Protein AF-A0A1Y1Q110-F1 (afdb_monomer_lite)

Sequence (152 aa):
MAIAFLLEKWREKLIATRFEQVIFYLSMGIILWIGLLDQTPIPGTPNVHKTQYLQDKQFVKTIEARVPKDTMIFQLPYVPFPEYPPVNKMVDYEHFKGYLHSTQLRWSYGSPKGRDGDRWQQQVTSQPLDEFVKTIIHAGFGGLWVDRFGID

Secondary structure (DSSP, 8-state):
-HHHHHHHHHHHHH--SHHHHHHHHHHHHHHHHHHHHHHSPPTT---TTHHHHHHHHHHHHHHHTTS-TT-EEEEES---BSS---BTTBPTTGGGHHHHH-SS-EES--PBTTSHHHHHHHHHHTS-HHHHHHHHHHTTEEEEEE-GGGT-

Radius of gyration: 23.51 Å; chains: 1; bounding box: 47×31×65 Å

Foldseek 3Di:
DVVVVVVVVVCVVPDDDPVVVVVVVVVVVVVVVVVVVVPDDDPPPDDPCPVVLVVLLVVLVVVPVPDDFAAEEEEPDQDADDDDCAQQQRHGPPQCSNVVNDDGYHYLPDDHPPDPSSVVSVVLNPDDPVSSVVVVVVVRHPHYHYDVSNPD

Structure (mmCIF, N/CA/C/O backbone):
data_AF-A0A1Y1Q110-F1
#
_entry.id   AF-A0A1Y1Q110-F1
#
loop_
_atom_site.group_PDB
_atom_site.id
_atom_site.type_symbol
_atom_site.label_atom_id
_atom_site.label_alt_id
_atom_site.label_comp_id
_atom_site.label_asym_id
_atom_site.label_entity_id
_atom_site.label_seq_id
_atom_site.pdbx_PDB_ins_code
_atom_site.Cartn_x
_atom_site.Cartn_y
_atom_site.Cartn_z
_atom_site.occupancy
_atom_site.B_iso_or_equiv
_atom_site.auth_seq_id
_atom_site.auth_comp_id
_atom_site.auth_asym_id
_atom_site.auth_atom_id
_atom_site.pdbx_PDB_model_num
ATOM 1 N N . MET A 1 1 ? 4.335 7.429 -26.204 1.00 58.72 1 MET A N 1
ATOM 2 C CA . MET A 1 1 ? 4.143 7.762 -27.638 1.00 58.72 1 MET A CA 1
ATOM 3 C C . MET A 1 1 ? 5.086 8.861 -28.135 1.00 58.72 1 MET A C 1
ATOM 5 O O . MET A 1 1 ? 5.707 8.643 -29.162 1.00 58.72 1 MET A O 1
ATOM 9 N N . ALA A 1 2 ? 5.278 9.984 -27.426 1.00 73.25 2 ALA A N 1
ATOM 10 C CA . ALA A 1 2 ? 6.134 11.086 -27.905 1.00 73.25 2 ALA A CA 1
ATOM 11 C C . ALA A 1 2 ? 7.618 10.711 -28.146 1.00 73.25 2 ALA A C 1
ATOM 13 O O . ALA A 1 2 ? 8.198 11.120 -29.145 1.00 73.25 2 ALA A O 1
ATOM 14 N N . ILE A 1 3 ? 8.219 9.894 -27.272 1.00 75.50 3 ILE A N 1
ATOM 15 C CA . ILE A 1 3 ? 9.637 9.496 -27.379 1.00 75.50 3 ILE A CA 1
ATOM 16 C C . ILE A 1 3 ? 9.882 8.579 -28.586 1.00 75.50 3 ILE A C 1
ATOM 18 O O . ILE A 1 3 ? 10.833 8.784 -29.330 1.00 75.50 3 ILE A O 1
ATOM 22 N N . ALA A 1 4 ? 8.994 7.607 -28.818 1.00 77.31 4 ALA A N 1
ATOM 23 C CA . ALA A 1 4 ? 9.089 6.704 -29.966 1.00 77.31 4 ALA A CA 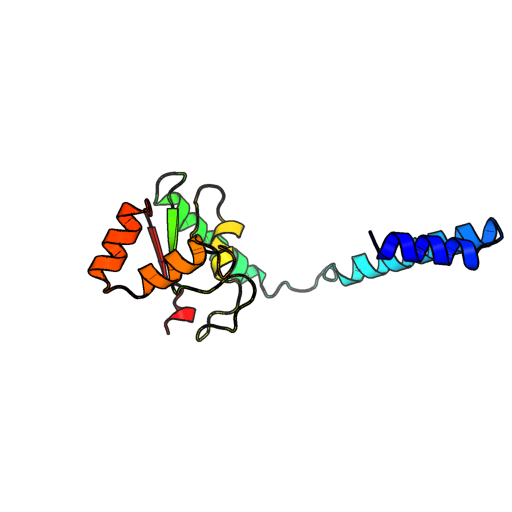1
ATOM 24 C C . ALA A 1 4 ? 8.995 7.473 -31.294 1.00 77.31 4 ALA A C 1
ATOM 26 O O . ALA A 1 4 ? 9.805 7.266 -32.190 1.00 77.31 4 ALA A O 1
ATOM 27 N N . PHE A 1 5 ? 8.076 8.437 -31.369 1.00 81.44 5 PHE A N 1
ATOM 28 C CA . PHE A 1 5 ? 7.913 9.297 -32.539 1.00 81.44 5 PHE A CA 1
ATOM 29 C C . PHE A 1 5 ? 9.129 10.208 -32.792 1.00 81.44 5 PHE A C 1
ATOM 31 O O . PHE A 1 5 ? 9.522 10.431 -33.936 1.00 81.44 5 PHE A O 1
ATOM 38 N N . LEU A 1 6 ? 9.754 10.725 -31.728 1.00 79.88 6 LEU A N 1
ATOM 39 C CA . LEU A 1 6 ? 10.984 11.516 -31.832 1.00 79.88 6 LEU A CA 1
ATOM 40 C C . LEU A 1 6 ? 12.163 10.670 -32.320 1.00 79.88 6 LEU A C 1
ATOM 42 O O . LEU A 1 6 ? 12.886 11.117 -33.207 1.00 79.88 6 LEU A O 1
ATOM 46 N N . LEU A 1 7 ? 12.325 9.454 -31.789 1.00 78.69 7 LEU A N 1
ATOM 47 C CA . LEU A 1 7 ? 13.366 8.512 -32.210 1.00 78.69 7 LEU A CA 1
ATOM 48 C C . LEU A 1 7 ? 13.211 8.108 -33.678 1.00 78.69 7 LEU A C 1
ATOM 50 O O . LEU A 1 7 ? 14.205 8.017 -34.393 1.00 78.69 7 LEU A O 1
ATOM 54 N N . GLU A 1 8 ? 11.979 7.923 -34.144 1.00 79.44 8 GLU A N 1
ATOM 55 C CA . GLU A 1 8 ? 11.684 7.575 -35.534 1.00 79.44 8 GLU A CA 1
ATOM 56 C C . GLU A 1 8 ? 12.036 8.713 -36.502 1.00 79.44 8 GLU A C 1
ATOM 58 O O . GLU A 1 8 ? 12.769 8.497 -37.466 1.00 79.44 8 GLU A O 1
ATOM 63 N N . LYS A 1 9 ? 11.658 9.958 -36.183 1.00 81.06 9 LYS A N 1
ATOM 64 C CA . LYS A 1 9 ? 12.081 11.133 -36.967 1.00 81.06 9 LYS A CA 1
ATOM 65 C C . LYS A 1 9 ? 13.593 11.358 -36.959 1.00 81.06 9 LYS A C 1
ATOM 67 O O . LYS A 1 9 ? 14.154 11.844 -37.940 1.00 81.06 9 LYS A O 1
ATOM 72 N N . TRP A 1 10 ? 14.256 11.053 -35.847 1.00 77.94 10 TRP A N 1
ATOM 73 C CA . TRP A 1 10 ? 15.712 11.148 -35.737 1.00 77.94 10 TRP A CA 1
ATOM 74 C C . TRP A 1 10 ? 16.410 10.091 -36.593 1.00 77.94 10 TRP A C 1
ATOM 76 O O . TRP A 1 10 ? 17.361 10.406 -37.309 1.00 77.94 10 TRP A O 1
ATOM 86 N N . ARG A 1 11 ? 15.887 8.860 -36.573 1.00 78.81 11 ARG A N 1
ATOM 87 C CA . ARG A 1 11 ? 16.335 7.740 -37.403 1.00 78.81 11 ARG A CA 1
ATOM 88 C C . ARG A 1 11 ? 16.256 8.096 -38.887 1.00 78.81 11 ARG A C 1
ATOM 90 O O . ARG A 1 11 ? 17.246 7.947 -39.588 1.00 78.81 11 ARG A O 1
ATOM 97 N N . GLU A 1 12 ? 15.125 8.622 -39.351 1.00 79.25 12 GLU A N 1
ATOM 98 C CA . GLU A 1 12 ? 14.935 9.011 -40.759 1.00 79.25 12 GLU A CA 1
ATOM 99 C C . GLU A 1 12 ? 15.887 10.122 -41.227 1.00 79.25 12 GLU A C 1
ATOM 101 O O . GLU A 1 12 ? 16.257 10.161 -42.397 1.00 79.25 12 GLU A O 1
ATOM 106 N N . LYS A 1 13 ? 16.306 11.020 -40.328 1.00 77.88 13 LYS A N 1
ATOM 107 C CA . LYS A 1 13 ? 17.223 12.123 -40.659 1.00 77.88 13 LYS A CA 1
ATOM 108 C C . LYS A 1 13 ? 18.696 11.728 -40.702 1.00 77.88 13 LYS A C 1
ATOM 110 O O . LYS A 1 13 ? 19.458 12.358 -41.427 1.00 77.88 13 LYS A O 1
ATOM 115 N N . LEU A 1 14 ? 19.103 10.770 -39.873 1.00 70.00 14 LEU A N 1
ATOM 116 C CA . LEU A 1 14 ? 20.514 10.437 -39.645 1.00 70.00 14 LEU A CA 1
ATOM 117 C C . LEU A 1 14 ? 20.949 9.143 -40.335 1.00 70.00 14 LEU A C 1
ATOM 119 O O . LEU A 1 14 ? 22.141 8.861 -40.381 1.00 70.00 14 LEU A O 1
ATOM 123 N N . ILE A 1 15 ? 20.001 8.351 -40.840 1.00 77.38 15 ILE A N 1
ATOM 124 C CA . ILE A 1 15 ? 20.266 7.019 -41.374 1.00 77.38 15 ILE A CA 1
ATOM 125 C C . ILE A 1 15 ? 19.824 6.941 -42.831 1.00 77.38 15 ILE A C 1
ATOM 127 O O . ILE A 1 15 ? 18.634 6.855 -43.130 1.00 77.38 15 ILE A O 1
ATOM 131 N N . ALA A 1 16 ? 20.797 6.907 -43.734 1.00 75.81 16 ALA A N 1
ATOM 132 C CA . ALA A 1 16 ? 20.590 6.777 -45.172 1.00 75.81 16 ALA A CA 1
ATOM 133 C C . ALA A 1 16 ? 20.901 5.358 -45.681 1.00 75.81 16 ALA A C 1
ATOM 135 O O . ALA A 1 16 ? 20.402 4.947 -46.730 1.00 75.81 16 ALA A O 1
ATOM 136 N N . THR A 1 17 ? 21.709 4.585 -44.948 1.00 84.69 17 THR A N 1
ATOM 137 C CA . THR A 1 17 ? 22.239 3.291 -45.404 1.00 84.69 17 THR A CA 1
ATOM 138 C C . THR A 1 17 ? 21.856 2.119 -44.496 1.00 84.69 17 THR A C 1
ATOM 140 O O . THR A 1 17 ? 21.595 2.268 -43.302 1.00 84.69 17 THR A O 1
ATOM 143 N N . ARG A 1 18 ? 21.870 0.894 -45.050 1.00 81.62 18 ARG A N 1
ATOM 144 C CA . ARG A 1 18 ? 21.653 -0.342 -44.268 1.00 81.62 18 ARG A CA 1
ATOM 145 C C . ARG A 1 18 ? 22.678 -0.527 -43.146 1.00 81.62 18 ARG A C 1
ATOM 147 O O . ARG A 1 18 ? 22.339 -1.084 -42.109 1.00 81.62 18 ARG A O 1
ATOM 154 N N . PHE A 1 19 ? 23.906 -0.053 -43.340 1.00 81.62 19 PHE A N 1
ATOM 155 C CA . PHE A 1 19 ? 24.962 -0.129 -42.333 1.00 81.62 19 PHE A CA 1
ATOM 156 C C . PHE A 1 19 ? 24.664 0.769 -41.122 1.00 81.62 19 PHE A C 1
ATOM 158 O O . PHE A 1 19 ? 24.716 0.311 -39.983 1.00 81.62 19 PHE A O 1
ATOM 165 N N . GLU A 1 20 ? 24.247 2.012 -41.361 1.00 84.19 20 GLU A N 1
ATOM 166 C CA . GLU A 1 20 ? 23.822 2.948 -40.311 1.00 84.19 20 GLU A CA 1
ATOM 167 C C . GLU A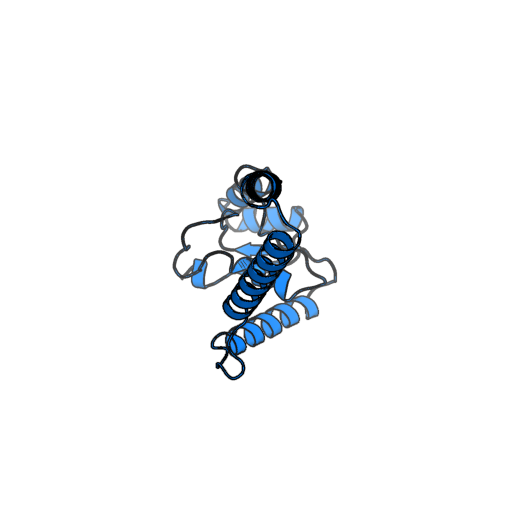 1 20 ? 22.579 2.448 -39.554 1.00 84.19 20 GLU A C 1
ATOM 169 O O . GLU A 1 20 ? 22.498 2.613 -38.337 1.00 84.19 20 GLU A O 1
ATOM 174 N N . GLN A 1 21 ? 21.642 1.766 -40.233 1.00 85.25 21 GLN A N 1
ATOM 175 C CA . GLN A 1 21 ? 20.502 1.113 -39.568 1.00 85.25 21 GLN A CA 1
ATOM 176 C C . GLN A 1 21 ? 20.966 0.045 -38.576 1.00 85.25 21 GLN A C 1
ATOM 178 O O . GLN A 1 21 ? 20.477 0.005 -37.448 1.00 85.25 21 GLN A O 1
ATOM 183 N N . VAL A 1 22 ? 21.916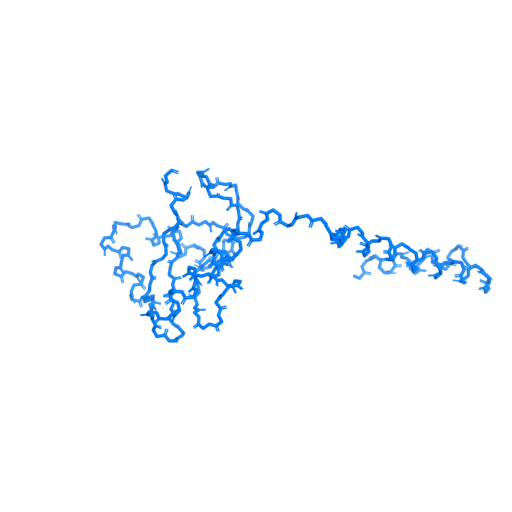 -0.804 -38.976 1.00 88.94 22 VAL A N 1
ATOM 184 C CA . VAL A 1 22 ? 22.474 -1.840 -38.096 1.00 88.94 22 VAL A CA 1
ATOM 185 C C . VAL A 1 22 ? 23.161 -1.204 -36.888 1.00 88.94 22 VAL A C 1
ATOM 187 O O . VAL A 1 22 ? 22.883 -1.612 -35.764 1.00 88.94 22 VAL A O 1
ATOM 190 N N . ILE A 1 23 ? 23.984 -0.169 -37.090 1.00 89.81 23 ILE A N 1
ATOM 191 C CA . ILE A 1 23 ? 24.644 0.552 -35.988 1.00 89.81 23 ILE A CA 1
ATOM 192 C C . ILE A 1 23 ? 23.619 1.152 -35.022 1.00 89.81 23 ILE A C 1
ATOM 194 O O . ILE A 1 23 ? 23.783 1.030 -33.810 1.00 89.81 23 ILE A O 1
ATOM 198 N N . PHE A 1 24 ? 22.555 1.770 -35.532 1.00 87.50 24 PHE A N 1
ATOM 199 C CA . PHE A 1 24 ? 21.511 2.368 -34.703 1.00 87.50 24 PHE A CA 1
ATOM 200 C C . PHE A 1 24 ? 20.757 1.336 -33.858 1.00 87.50 24 PHE A C 1
ATOM 202 O O . PHE A 1 24 ? 20.529 1.552 -32.670 1.00 87.50 24 PHE A O 1
ATOM 209 N N . TYR A 1 25 ? 20.382 0.191 -34.432 1.00 90.31 25 TYR A N 1
ATOM 210 C CA . TYR A 1 25 ? 19.725 -0.855 -33.646 1.00 90.31 25 TYR A CA 1
ATOM 211 C C . TYR A 1 25 ? 20.678 -1.508 -32.645 1.00 90.31 25 TYR A C 1
ATOM 213 O O . TYR A 1 25 ? 20.263 -1.807 -31.526 1.00 90.31 25 TYR A O 1
ATOM 221 N N . LEU A 1 26 ? 21.955 -1.676 -33.003 1.00 94.94 26 LEU A N 1
ATOM 222 C CA . LEU A 1 26 ? 22.976 -2.142 -32.067 1.00 94.94 26 LEU A CA 1
ATOM 223 C C . LEU A 1 26 ? 23.157 -1.159 -30.908 1.00 94.94 26 LEU A C 1
ATOM 225 O O . LEU A 1 26 ? 23.183 -1.589 -29.759 1.00 94.94 26 LEU A O 1
ATOM 229 N N . SER A 1 27 ? 23.219 0.147 -31.173 1.00 91.88 27 SER A N 1
ATOM 230 C CA . SER A 1 27 ? 23.358 1.151 -30.116 1.00 91.88 27 SER A CA 1
ATOM 231 C C . SER A 1 27 ? 22.123 1.209 -29.215 1.00 91.88 27 SER A C 1
ATOM 233 O O . SER A 1 27 ?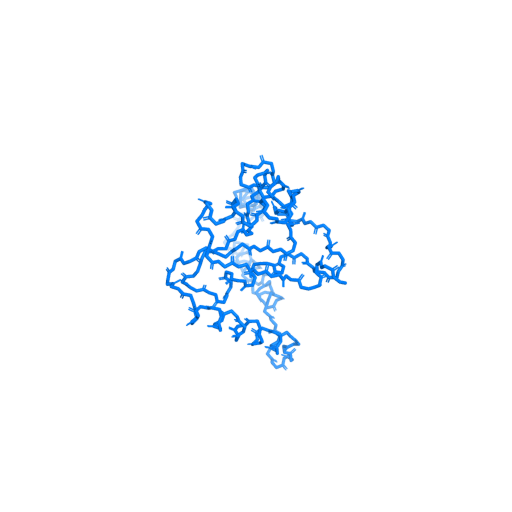 22.272 1.268 -27.997 1.00 91.88 27 SER A O 1
ATOM 235 N N . MET A 1 28 ? 20.913 1.092 -29.770 1.00 92.31 28 MET A N 1
ATOM 236 C CA . MET A 1 28 ? 19.681 0.966 -28.982 1.00 92.31 28 MET A CA 1
ATOM 237 C C . MET A 1 28 ? 19.674 -0.298 -28.120 1.00 92.31 28 MET A C 1
ATOM 239 O O . MET A 1 28 ? 19.314 -0.232 -26.946 1.00 92.31 28 MET A O 1
ATOM 243 N N . GLY A 1 29 ? 20.114 -1.429 -28.674 1.00 95.50 29 GLY A N 1
ATOM 244 C CA . GLY A 1 29 ? 20.266 -2.678 -27.930 1.00 95.50 29 GLY A CA 1
ATOM 245 C C . GLY A 1 29 ? 21.263 -2.544 -26.780 1.00 95.50 29 GLY A C 1
ATOM 246 O O . GLY A 1 29 ? 20.967 -2.967 -25.667 1.00 95.50 29 GLY A O 1
ATOM 247 N N . ILE A 1 30 ? 22.403 -1.891 -27.020 1.00 96.25 30 ILE A N 1
ATOM 248 C CA . ILE A 1 30 ? 23.421 -1.622 -25.996 1.00 96.25 30 ILE A CA 1
ATOM 249 C C . ILE A 1 30 ? 22.869 -0.701 -24.904 1.00 96.25 30 ILE A C 1
ATOM 251 O O . ILE A 1 30 ? 23.019 -1.013 -23.729 1.00 96.25 30 ILE A O 1
ATOM 255 N N . ILE A 1 31 ? 22.199 0.399 -25.262 1.00 95.00 31 ILE A N 1
ATOM 256 C CA . ILE A 1 31 ? 21.598 1.328 -24.290 1.00 95.00 31 ILE A CA 1
ATOM 257 C C . ILE A 1 31 ? 20.556 0.609 -23.432 1.00 95.00 31 ILE A C 1
ATOM 259 O O . ILE A 1 31 ? 20.552 0.771 -22.214 1.00 95.00 31 ILE A O 1
ATOM 263 N N . LEU A 1 32 ? 19.700 -0.210 -24.045 1.00 93.75 32 LEU A N 1
ATOM 264 C CA . LEU A 1 32 ? 18.702 -0.992 -23.321 1.00 93.75 32 LEU A CA 1
ATOM 265 C C . LEU A 1 32 ? 19.363 -2.015 -22.394 1.00 93.75 32 LEU A C 1
ATOM 267 O O . LEU A 1 32 ? 18.934 -2.172 -21.256 1.00 93.75 32 LEU A O 1
ATOM 271 N N . TRP A 1 33 ? 20.425 -2.677 -22.851 1.00 93.31 33 TRP A N 1
ATOM 272 C CA . TRP A 1 33 ? 21.166 -3.640 -22.041 1.00 93.31 33 TRP A CA 1
ATOM 273 C C . TRP A 1 33 ? 21.864 -2.978 -20.848 1.00 93.31 33 TRP A C 1
ATOM 275 O O . TRP A 1 33 ? 21.746 -3.468 -19.729 1.00 93.31 33 TRP A O 1
ATOM 285 N N . ILE A 1 34 ? 22.507 -1.825 -21.052 1.00 93.31 34 ILE A N 1
ATOM 286 C CA . ILE A 1 34 ? 23.093 -1.022 -19.968 1.00 93.31 34 ILE A CA 1
ATOM 287 C C . ILE A 1 34 ? 22.003 -0.561 -18.996 1.00 93.31 34 ILE A C 1
ATOM 289 O O . ILE A 1 34 ? 22.175 -0.696 -17.790 1.00 93.31 34 ILE A O 1
ATOM 293 N N . GLY A 1 35 ? 20.868 -0.074 -19.501 1.00 92.31 35 GLY A N 1
ATOM 294 C CA . GLY A 1 35 ? 19.742 0.341 -18.662 1.00 92.31 35 GLY A CA 1
ATOM 295 C C . GLY A 1 35 ? 19.157 -0.807 -17.835 1.00 92.31 35 GLY A C 1
ATOM 296 O O . GLY A 1 35 ? 18.795 -0.606 -16.680 1.00 92.31 35 GLY A O 1
ATOM 297 N N . LEU A 1 36 ? 19.109 -2.025 -18.384 1.00 90.50 36 LEU A N 1
ATOM 298 C CA . LEU A 1 36 ? 18.718 -3.217 -17.628 1.00 90.50 36 LEU A CA 1
ATOM 299 C C . LEU A 1 36 ? 19.724 -3.532 -16.518 1.00 90.50 36 LEU A C 1
ATOM 301 O O . LEU A 1 36 ? 19.307 -3.829 -15.402 1.00 90.50 36 LEU A O 1
ATOM 305 N N . LEU A 1 37 ? 21.026 -3.439 -16.806 1.00 88.06 37 LEU A N 1
ATOM 306 C CA . LEU A 1 37 ? 22.069 -3.658 -15.802 1.00 88.06 37 LEU A CA 1
ATOM 307 C C . LEU A 1 37 ? 22.035 -2.610 -14.683 1.00 88.06 37 LEU A C 1
ATOM 309 O O . LEU A 1 37 ? 22.273 -2.973 -13.537 1.00 88.06 37 LEU A O 1
ATOM 313 N N . ASP A 1 38 ? 21.709 -1.355 -14.996 1.00 89.06 38 ASP A N 1
ATOM 314 C CA . ASP A 1 38 ? 21.570 -0.268 -14.015 1.00 89.06 38 ASP A CA 1
ATOM 315 C C . ASP A 1 38 ? 20.344 -0.452 -13.102 1.00 89.06 38 ASP A C 1
ATOM 317 O O . ASP A 1 38 ? 20.394 -0.170 -11.907 1.00 89.06 38 ASP A O 1
ATOM 321 N N . GLN A 1 39 ? 19.245 -0.997 -13.634 1.00 89.19 39 GLN A N 1
ATOM 322 C CA . GLN A 1 39 ? 18.027 -1.247 -12.854 1.00 89.19 39 GLN A CA 1
ATOM 323 C C . GLN A 1 39 ? 18.083 -2.515 -11.996 1.00 89.19 39 GLN A C 1
ATOM 325 O O . GLN A 1 39 ? 17.299 -2.652 -11.052 1.00 89.19 39 GLN A O 1
ATOM 330 N N . THR A 1 40 ? 18.968 -3.463 -12.307 1.00 85.25 40 THR A N 1
ATOM 331 C CA . THR A 1 40 ? 19.119 -4.687 -11.515 1.00 85.25 40 THR A CA 1
ATOM 332 C C . THR A 1 40 ? 20.263 -4.561 -10.515 1.00 85.25 40 THR A C 1
ATOM 334 O O . THR A 1 40 ? 21.371 -4.198 -10.903 1.00 85.25 40 THR A O 1
ATOM 337 N N . PRO A 1 41 ? 20.063 -4.923 -9.237 1.00 78.25 41 PRO A N 1
ATOM 338 C CA . PRO A 1 41 ? 21.163 -4.948 -8.287 1.00 78.25 41 PRO A CA 1
ATOM 339 C C . PRO A 1 41 ? 22.244 -5.933 -8.749 1.00 78.25 41 PRO A C 1
ATOM 341 O O . PRO A 1 41 ? 21.945 -7.037 -9.211 1.00 78.25 41 PRO A O 1
ATOM 344 N N . ILE A 1 42 ? 23.510 -5.541 -8.590 1.00 81.81 42 ILE A N 1
ATOM 345 C CA . ILE A 1 42 ? 24.659 -6.377 -8.951 1.00 81.81 42 ILE A CA 1
ATOM 346 C C . ILE A 1 42 ? 24.573 -7.699 -8.163 1.00 81.81 42 ILE A C 1
ATOM 348 O O . ILE A 1 42 ? 24.425 -7.656 -6.934 1.00 81.81 42 ILE A O 1
ATOM 352 N N . PRO A 1 43 ? 24.670 -8.874 -8.815 1.00 79.88 43 PRO A N 1
ATOM 353 C CA . PRO A 1 43 ? 24.627 -10.160 -8.127 1.00 79.88 43 PRO A CA 1
ATOM 354 C C . PRO A 1 43 ? 25.623 -10.228 -6.962 1.00 79.88 43 PRO A C 1
ATOM 356 O O . PRO A 1 43 ? 26.795 -9.893 -7.112 1.00 79.88 43 PRO A O 1
ATOM 359 N N . GLY A 1 44 ? 25.154 -10.658 -5.788 1.00 79.06 44 GLY A N 1
ATOM 360 C CA . GLY A 1 44 ? 25.966 -10.734 -4.567 1.00 79.06 44 GLY A CA 1
ATOM 361 C C . GLY A 1 44 ? 25.933 -9.480 -3.687 1.00 79.06 44 GLY A C 1
ATOM 362 O O . GLY A 1 44 ? 26.420 -9.536 -2.559 1.00 79.06 44 GLY A O 1
ATOM 363 N N . THR A 1 45 ? 25.312 -8.382 -4.132 1.00 82.12 45 THR A N 1
ATOM 364 C CA . THR A 1 45 ? 25.043 -7.234 -3.251 1.00 82.12 45 THR A CA 1
ATOM 365 C C . THR A 1 45 ? 24.077 -7.627 -2.122 1.00 82.12 45 THR A C 1
ATOM 367 O O . THR A 1 45 ? 23.003 -8.182 -2.386 1.00 82.12 45 THR A O 1
ATOM 370 N N . PRO A 1 46 ? 24.427 -7.386 -0.840 1.00 82.31 46 PRO A N 1
ATOM 371 C CA . PRO A 1 46 ? 23.523 -7.668 0.267 1.00 82.31 46 PRO A CA 1
ATOM 372 C C . PRO A 1 46 ? 22.255 -6.820 0.167 1.00 82.31 46 PRO A C 1
ATOM 374 O O . PRO A 1 46 ? 22.311 -5.592 0.138 1.00 82.31 46 PRO A O 1
ATOM 377 N N . ASN A 1 47 ? 21.091 -7.471 0.161 1.00 84.69 47 ASN A N 1
ATOM 378 C CA . ASN A 1 47 ? 19.821 -6.759 0.226 1.00 84.69 47 ASN A CA 1
ATOM 379 C C . ASN A 1 47 ? 19.556 -6.311 1.671 1.00 84.69 47 ASN A C 1
ATOM 381 O O . ASN A 1 47 ? 19.069 -7.091 2.494 1.00 84.69 47 ASN A O 1
ATOM 385 N N . VAL A 1 48 ? 19.853 -5.043 1.957 1.00 85.81 48 VAL A N 1
ATOM 386 C CA . VAL A 1 48 ? 19.671 -4.423 3.280 1.00 85.81 48 VAL A CA 1
ATOM 387 C C . VAL A 1 48 ? 18.206 -4.376 3.736 1.00 85.81 48 VAL A C 1
ATOM 389 O O . VAL A 1 48 ? 17.940 -4.304 4.931 1.00 85.81 48 VAL A O 1
ATOM 392 N N . HIS A 1 49 ? 17.247 -4.505 2.815 1.00 88.12 49 HIS A N 1
ATOM 393 C CA . HIS A 1 49 ? 15.810 -4.490 3.109 1.00 88.12 49 HIS A CA 1
ATOM 394 C C . HIS A 1 49 ? 15.207 -5.886 3.292 1.00 88.12 49 HIS A C 1
ATOM 396 O O . HIS A 1 49 ? 14.038 -6.006 3.660 1.00 88.12 49 HIS A O 1
ATOM 402 N N . LYS A 1 50 ? 15.977 -6.961 3.066 1.00 91.38 50 LYS A N 1
ATOM 403 C CA . LYS A 1 50 ? 15.468 -8.341 3.129 1.00 91.38 50 LYS A CA 1
ATOM 404 C C . LYS A 1 50 ? 14.822 -8.661 4.476 1.00 91.38 50 LYS A C 1
ATOM 406 O O . LYS A 1 50 ? 13.759 -9.275 4.512 1.00 91.38 50 LYS A O 1
ATOM 411 N N . THR A 1 51 ? 15.457 -8.255 5.572 1.00 93.81 51 THR A N 1
ATOM 412 C CA . THR A 1 51 ? 14.940 -8.509 6.923 1.00 93.81 51 THR A CA 1
ATOM 413 C C . THR A 1 51 ? 13.618 -7.784 7.152 1.00 93.81 51 THR A C 1
ATOM 415 O O . THR A 1 51 ? 12.650 -8.427 7.551 1.00 93.81 51 THR A O 1
ATOM 418 N N . GLN A 1 52 ? 13.553 -6.490 6.822 1.00 91.94 52 GLN A N 1
ATOM 419 C CA . GLN A 1 52 ? 12.334 -5.688 6.946 1.00 91.94 52 GLN A CA 1
ATOM 420 C C . GLN A 1 52 ? 11.192 -6.280 6.111 1.00 91.94 52 GLN A C 1
ATOM 422 O O . GLN A 1 52 ? 10.105 -6.515 6.626 1.00 91.94 52 GLN A O 1
ATOM 427 N N . TYR A 1 53 ? 11.466 -6.632 4.853 1.00 94.50 53 TYR A N 1
ATOM 428 C CA . TYR A 1 53 ? 10.487 -7.255 3.961 1.00 94.50 53 TYR A CA 1
ATOM 429 C C . TYR A 1 53 ? 9.901 -8.550 4.545 1.00 94.50 53 TYR A C 1
ATOM 431 O O . TYR A 1 53 ? 8.703 -8.809 4.445 1.00 94.50 53 TYR A O 1
ATOM 439 N N . LEU A 1 54 ? 10.738 -9.396 5.155 1.00 96.56 54 LEU A N 1
ATOM 440 C CA . LEU A 1 54 ? 10.274 -10.639 5.774 1.00 96.56 54 LEU A CA 1
ATOM 441 C C . LEU A 1 54 ? 9.450 -10.384 7.043 1.00 96.56 54 LEU A C 1
ATOM 443 O O . LEU A 1 54 ? 8.490 -11.116 7.288 1.00 96.56 54 LEU A O 1
ATOM 447 N N . GLN A 1 55 ? 9.795 -9.359 7.824 1.00 95.56 55 GLN A N 1
ATOM 448 C CA . GLN A 1 55 ? 9.026 -8.946 8.999 1.00 95.56 55 GLN A CA 1
ATOM 449 C C . GLN A 1 55 ? 7.647 -8.415 8.599 1.00 95.56 55 GLN A C 1
ATOM 451 O O . GLN A 1 55 ? 6.643 -8.889 9.131 1.00 95.56 55 GLN A O 1
ATOM 456 N N . ASP A 1 56 ? 7.591 -7.525 7.607 1.00 95.88 56 ASP A N 1
ATOM 457 C CA . ASP A 1 56 ? 6.345 -6.973 7.066 1.00 95.88 56 ASP A CA 1
ATOM 458 C C . ASP A 1 56 ? 5.458 -8.097 6.505 1.00 95.88 56 ASP A C 1
ATOM 460 O O . ASP A 1 56 ? 4.274 -8.198 6.837 1.00 95.88 56 ASP A O 1
ATOM 464 N N . LYS A 1 57 ? 6.052 -9.035 5.754 1.00 97.44 57 LYS A N 1
ATOM 465 C CA . LYS A 1 57 ? 5.358 -10.230 5.253 1.00 97.44 57 LYS A CA 1
ATOM 466 C C . LYS A 1 57 ? 4.749 -11.068 6.373 1.00 97.44 57 LYS A C 1
ATOM 468 O O . LYS A 1 57 ? 3.605 -11.509 6.259 1.00 97.44 57 LYS A O 1
ATOM 473 N N . GLN A 1 58 ? 5.512 -11.333 7.431 1.00 97.75 58 GLN A N 1
ATOM 474 C CA . GLN A 1 58 ? 5.049 -12.149 8.551 1.00 97.75 58 GLN A CA 1
ATOM 475 C C . GLN A 1 58 ? 3.945 -11.442 9.344 1.00 97.75 58 GLN A C 1
ATOM 477 O O . GLN A 1 58 ? 2.971 -12.081 9.756 1.00 97.75 58 GLN A O 1
ATOM 482 N N . PHE A 1 59 ? 4.074 -10.131 9.533 1.00 96.38 59 PHE A N 1
ATOM 483 C CA . PHE A 1 59 ? 3.069 -9.307 10.188 1.00 96.38 59 PHE A CA 1
ATOM 484 C C . PHE A 1 59 ? 1.744 -9.329 9.416 1.00 96.38 59 PHE A C 1
ATOM 486 O O . PHE A 1 59 ? 0.720 -9.717 9.979 1.00 96.38 59 PHE A O 1
ATOM 493 N N . VAL A 1 60 ? 1.769 -9.036 8.112 1.00 97.38 60 VAL A N 1
ATOM 494 C CA . VAL A 1 60 ? 0.564 -9.042 7.265 1.00 97.38 60 VAL A CA 1
ATOM 495 C C . VAL A 1 60 ? -0.087 -10.424 7.230 1.00 97.38 60 VAL A C 1
ATOM 497 O O . VAL A 1 60 ? -1.294 -10.530 7.438 1.00 97.38 60 VAL A O 1
ATOM 500 N N . LYS A 1 61 ? 0.696 -11.502 7.084 1.00 96.62 61 LYS A N 1
ATOM 501 C CA . LYS A 1 61 ? 0.167 -12.876 7.154 1.00 96.62 61 LYS A CA 1
ATOM 502 C C . LYS A 1 61 ? -0.524 -13.192 8.478 1.00 96.62 61 LYS A C 1
ATOM 504 O O . LYS A 1 61 ? -1.496 -13.941 8.504 1.00 96.62 61 LYS A O 1
ATOM 509 N N . THR A 1 62 ? -0.020 -12.639 9.579 1.00 96.25 62 THR A N 1
ATOM 510 C CA . THR A 1 62 ? -0.636 -12.817 10.898 1.00 96.25 62 THR A CA 1
ATOM 511 C C . THR A 1 62 ? -2.006 -12.141 10.960 1.00 96.25 62 THR A C 1
ATOM 513 O O . THR A 1 62 ? -2.914 -12.689 11.579 1.00 96.25 62 THR A O 1
ATOM 516 N N . ILE A 1 63 ? -2.181 -10.990 10.302 1.00 96.06 63 ILE A N 1
ATOM 517 C CA . ILE A 1 63 ? -3.486 -10.326 10.169 1.00 96.06 63 ILE A CA 1
ATOM 518 C C . ILE A 1 63 ? -4.417 -11.174 9.299 1.00 96.06 63 ILE A C 1
ATOM 520 O O . ILE A 1 63 ? -5.517 -11.491 9.743 1.00 96.06 63 ILE A O 1
ATOM 524 N N . GLU A 1 64 ? -3.965 -11.603 8.114 1.00 95.44 64 GLU A N 1
ATOM 525 C CA . GLU A 1 64 ? -4.762 -12.432 7.191 1.00 95.44 64 GLU A CA 1
ATOM 526 C C . GLU A 1 64 ? -5.304 -13.706 7.847 1.00 95.44 64 GLU A C 1
ATOM 528 O O . GLU A 1 64 ? -6.424 -14.112 7.564 1.00 95.44 64 GLU A O 1
ATOM 533 N N . ALA A 1 65 ? -4.533 -14.329 8.740 1.00 95.69 65 ALA A N 1
ATOM 534 C CA . ALA A 1 65 ? -4.949 -15.544 9.437 1.00 95.69 65 ALA A CA 1
ATOM 535 C C . ALA A 1 65 ? -5.974 -15.307 10.564 1.00 95.69 65 ALA A C 1
ATOM 537 O O . ALA A 1 65 ? -6.558 -16.267 11.065 1.00 95.69 65 ALA A O 1
ATOM 538 N N . ARG A 1 66 ? -6.160 -14.059 11.012 1.00 95.94 66 ARG A N 1
ATOM 539 C CA . ARG A 1 66 ? -7.013 -13.707 12.162 1.00 95.94 66 ARG A CA 1
ATOM 540 C C . ARG A 1 66 ? -8.387 -13.186 11.773 1.00 95.94 66 ARG A C 1
ATOM 542 O O . ARG A 1 66 ? -9.265 -13.138 12.630 1.00 95.94 66 ARG A O 1
ATOM 549 N N . VAL A 1 67 ? -8.566 -12.770 10.526 1.00 96.44 67 VAL A N 1
ATOM 550 C CA . VAL A 1 67 ? -9.817 -12.181 10.044 1.00 96.44 67 VAL A CA 1
ATOM 551 C C . VAL A 1 67 ? -10.362 -12.978 8.860 1.00 96.44 67 VAL A C 1
ATOM 553 O O . VAL A 1 67 ? -9.595 -13.651 8.170 1.00 96.44 67 VAL A O 1
ATOM 556 N N . PRO A 1 68 ? -11.679 -12.931 8.601 1.00 97.00 68 PRO A N 1
ATOM 557 C CA . PRO A 1 68 ? -12.251 -13.550 7.415 1.00 97.00 68 PRO A CA 1
ATOM 558 C C . PRO A 1 68 ? -11.629 -13.016 6.121 1.00 97.00 68 PRO A C 1
ATOM 560 O O . PRO A 1 68 ? -11.162 -11.874 6.051 1.00 97.00 68 PRO A O 1
ATOM 563 N N . LYS A 1 69 ? -11.693 -13.827 5.066 1.00 96.94 69 LYS A N 1
ATOM 564 C CA . LYS A 1 69 ? -11.348 -13.398 3.710 1.00 96.94 69 LYS A CA 1
ATOM 565 C C . LYS A 1 69 ? -12.149 -12.147 3.315 1.00 96.94 69 LYS A C 1
ATOM 567 O O . LYS A 1 69 ? -13.289 -11.982 3.738 1.00 96.94 69 LYS A O 1
ATOM 572 N N . ASP A 1 70 ? -11.536 -11.284 2.511 1.00 97.25 70 ASP A N 1
ATOM 573 C CA . ASP A 1 70 ? -12.097 -10.042 1.972 1.00 97.25 70 ASP A CA 1
ATOM 574 C C . ASP A 1 70 ? -12.393 -8.965 3.035 1.00 97.25 70 ASP A C 1
ATOM 576 O O . ASP A 1 70 ? -12.967 -7.920 2.713 1.00 97.25 70 ASP A O 1
ATOM 580 N N . THR A 1 71 ? -11.947 -9.168 4.285 1.00 98.31 71 THR A N 1
ATOM 581 C CA . THR A 1 71 ? -12.056 -8.163 5.350 1.00 98.31 71 THR A CA 1
ATOM 582 C C . THR A 1 71 ? -11.337 -6.875 4.949 1.00 98.31 71 THR A C 1
ATOM 584 O O . THR A 1 71 ? -10.185 -6.892 4.502 1.00 98.31 71 THR A O 1
ATOM 587 N N . MET A 1 7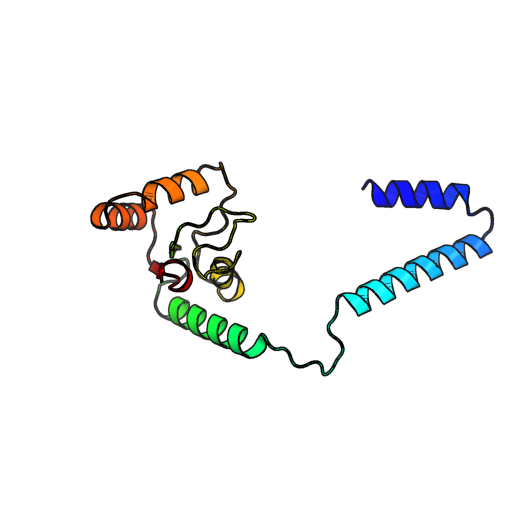2 ? -12.018 -5.745 5.143 1.00 98.25 72 MET A N 1
ATOM 588 C CA . MET A 1 72 ? -11.452 -4.414 4.958 1.00 98.25 72 MET A CA 1
ATOM 589 C C . MET A 1 72 ? -10.698 -3.969 6.216 1.00 98.25 72 MET A C 1
ATOM 591 O O . MET A 1 72 ? -11.255 -3.978 7.316 1.00 98.25 72 MET A O 1
ATOM 595 N N . ILE A 1 73 ? -9.446 -3.550 6.044 1.00 98.31 73 ILE A N 1
ATOM 596 C CA . ILE A 1 73 ? -8.564 -3.035 7.091 1.00 98.31 73 ILE A CA 1
ATOM 597 C C . ILE A 1 73 ? -8.377 -1.530 6.897 1.00 98.31 73 ILE A C 1
ATOM 599 O O . ILE A 1 73 ? -7.874 -1.083 5.863 1.00 98.31 73 ILE A O 1
ATOM 603 N N . PHE A 1 74 ? -8.787 -0.749 7.895 1.00 98.38 74 PHE A N 1
ATOM 604 C CA . PHE A 1 74 ? -8.581 0.695 7.918 1.00 98.38 74 PHE A CA 1
ATOM 605 C C . PHE A 1 74 ? -7.172 0.994 8.433 1.00 98.38 74 PHE A C 1
ATOM 607 O O . PHE A 1 74 ? -6.740 0.376 9.403 1.00 98.38 74 PHE A O 1
ATOM 614 N N . GLN A 1 75 ? -6.449 1.915 7.804 1.00 97.62 75 GLN A N 1
ATOM 615 C CA . GLN A 1 75 ? -5.051 2.208 8.126 1.00 97.62 75 GLN A CA 1
ATOM 616 C C . GLN A 1 75 ? -4.900 3.612 8.723 1.00 97.62 75 GLN A C 1
ATOM 618 O O . GLN A 1 75 ? -5.435 4.584 8.193 1.00 97.62 75 GLN A O 1
ATOM 623 N N . LEU A 1 76 ? -4.162 3.707 9.830 1.00 97.00 76 LEU A N 1
ATOM 624 C CA . LEU A 1 76 ? -3.812 4.951 10.518 1.00 97.00 76 LEU A CA 1
ATOM 625 C C . LEU A 1 76 ? -2.285 5.156 10.560 1.00 97.00 76 LEU A C 1
ATOM 627 O O . LEU A 1 76 ? -1.555 4.161 10.619 1.00 97.00 76 LEU A O 1
ATOM 631 N N . PRO A 1 77 ? -1.799 6.414 10.576 1.00 95.88 77 PRO A N 1
ATOM 632 C CA . PRO A 1 77 ? -2.571 7.655 10.410 1.00 95.88 77 PRO A CA 1
ATOM 633 C C . PRO A 1 77 ? -3.127 7.810 8.986 1.00 95.88 77 PRO A C 1
ATOM 635 O O . PRO A 1 77 ? -2.656 7.162 8.060 1.00 95.88 77 PRO A O 1
ATOM 638 N N . TYR A 1 78 ? -4.121 8.677 8.787 1.00 95.44 78 TYR A N 1
ATOM 639 C CA . TYR A 1 78 ? -4.519 9.049 7.427 1.00 95.44 78 TYR A CA 1
ATOM 640 C C . TYR A 1 78 ? -3.354 9.759 6.720 1.00 95.44 78 TYR A C 1
ATOM 642 O O . TYR A 1 78 ? -2.857 10.777 7.204 1.00 95.44 78 TYR A O 1
ATOM 650 N N . VAL A 1 79 ? -2.939 9.222 5.570 1.00 95.06 79 VAL A N 1
ATOM 651 C CA . VAL A 1 79 ? -1.907 9.804 4.706 1.00 95.06 79 VAL A CA 1
ATOM 652 C C . VAL A 1 79 ? -2.493 10.000 3.302 1.00 95.06 79 VAL A C 1
ATOM 654 O O . VAL A 1 79 ? -2.961 9.027 2.705 1.00 95.06 79 VAL A O 1
ATOM 657 N N . PRO A 1 80 ? -2.478 11.223 2.744 1.00 94.38 80 PRO A N 1
ATOM 658 C CA . PRO A 1 80 ? -2.979 11.473 1.394 1.00 94.38 80 PRO A CA 1
ATOM 659 C C . PRO A 1 80 ? -2.121 10.769 0.321 1.00 94.38 80 PRO A C 1
ATOM 661 O O . PRO A 1 80 ? -0.897 10.868 0.351 1.00 94.38 80 PRO A O 1
ATOM 664 N N . PHE A 1 81 ? -2.728 10.133 -0.685 1.00 95.25 81 PHE A N 1
ATOM 665 C CA . PHE A 1 81 ? -2.022 9.445 -1.787 1.00 95.25 81 PHE A CA 1
ATOM 666 C C . PHE A 1 81 ? -2.330 10.090 -3.147 1.00 95.25 81 PHE A C 1
ATOM 668 O O . PHE A 1 81 ? -3.489 10.409 -3.374 1.00 95.25 81 PHE A O 1
ATOM 675 N N . PRO A 1 82 ? -1.399 10.219 -4.112 1.00 94.19 82 PRO A N 1
ATOM 676 C CA . PRO A 1 82 ? 0.013 9.828 -4.067 1.00 94.19 82 PRO A CA 1
ATOM 677 C C . PRO A 1 82 ? 0.930 10.934 -3.537 1.00 94.19 82 PRO A C 1
ATOM 679 O O . PRO A 1 82 ? 0.553 12.106 -3.541 1.00 94.19 82 PRO A O 1
ATOM 682 N N . GLU A 1 83 ? 2.139 10.541 -3.132 1.00 89.12 83 GLU A N 1
ATOM 683 C CA . GLU A 1 83 ? 3.277 11.409 -2.797 1.00 89.12 83 GLU A CA 1
ATOM 684 C C . GLU A 1 83 ? 2.987 12.445 -1.710 1.00 89.12 83 GLU A C 1
ATOM 686 O O . GLU A 1 83 ? 2.513 13.554 -1.979 1.00 89.12 83 GLU A O 1
ATOM 691 N N . TYR A 1 84 ? 3.256 12.104 -0.453 1.00 89.75 84 TYR A N 1
ATOM 692 C CA . TYR A 1 84 ? 3.086 13.019 0.679 1.00 89.75 84 TYR A CA 1
ATOM 693 C C . TYR A 1 84 ? 4.369 13.099 1.515 1.00 89.75 84 TYR A C 1
ATOM 695 O O . TYR A 1 84 ? 5.081 12.099 1.626 1.00 89.75 84 TYR A O 1
ATOM 703 N N . PRO A 1 85 ? 4.700 14.269 2.102 1.00 91.88 85 PRO A N 1
ATOM 704 C CA . PRO A 1 85 ? 5.821 14.363 3.028 1.00 91.88 85 PRO A CA 1
ATOM 705 C C . PRO A 1 85 ? 5.702 13.330 4.159 1.00 91.88 85 PRO A C 1
ATOM 707 O O . PRO A 1 85 ? 4.581 12.994 4.547 1.00 91.88 85 PRO A O 1
ATOM 710 N N . PRO A 1 86 ? 6.826 12.857 4.723 1.00 90.62 86 PRO A N 1
ATOM 711 C CA . PRO A 1 86 ? 6.793 11.932 5.847 1.00 90.62 86 PRO A CA 1
ATOM 712 C C . PRO A 1 86 ? 5.891 12.433 6.979 1.00 90.62 86 PRO A C 1
ATOM 714 O O . PRO A 1 86 ? 5.931 13.611 7.348 1.00 90.62 86 PRO A O 1
ATOM 717 N N . VAL A 1 87 ? 5.087 11.529 7.536 1.00 92.06 87 VAL A N 1
ATOM 718 C CA . VAL A 1 87 ? 4.252 11.810 8.706 1.00 92.06 87 VAL A CA 1
ATOM 719 C C . VAL A 1 87 ? 5.003 11.312 9.928 1.00 92.06 87 VAL A C 1
ATOM 721 O O . VAL A 1 87 ? 5.161 10.108 10.110 1.00 92.06 87 VAL A O 1
ATOM 724 N N . ASN A 1 88 ? 5.493 12.235 10.756 1.00 92.88 88 ASN A N 1
ATOM 725 C CA . ASN A 1 88 ? 6.409 11.928 11.855 1.00 92.88 88 ASN A CA 1
ATOM 726 C C . ASN A 1 88 ? 7.637 11.144 11.354 1.00 92.88 88 ASN A C 1
ATOM 728 O O . ASN A 1 88 ? 8.497 11.715 10.682 1.00 92.88 88 ASN A O 1
ATOM 732 N N . LYS A 1 89 ? 7.725 9.848 11.666 1.00 94.06 89 LYS A N 1
ATOM 733 C CA . LYS A 1 89 ? 8.805 8.948 11.229 1.00 94.06 89 LYS A CA 1
ATOM 734 C C . LYS A 1 89 ? 8.356 7.981 10.131 1.00 94.06 89 LYS A C 1
ATOM 736 O O . LYS A 1 89 ? 9.186 7.240 9.607 1.00 94.06 89 LYS A O 1
ATOM 741 N N . MET A 1 90 ? 7.067 7.960 9.797 1.00 93.50 90 MET A N 1
ATOM 742 C CA . MET A 1 90 ? 6.515 7.122 8.740 1.00 93.50 90 MET A CA 1
ATOM 743 C C . MET A 1 90 ? 6.866 7.733 7.385 1.00 93.50 90 MET A C 1
ATOM 745 O O . MET A 1 90 ? 6.478 8.862 7.072 1.00 93.50 90 MET A O 1
ATOM 749 N N . VAL A 1 91 ? 7.627 6.981 6.592 1.00 91.94 91 VAL A N 1
ATOM 750 C CA . VAL A 1 91 ? 7.988 7.373 5.228 1.00 91.94 91 VAL A CA 1
ATOM 751 C C . VAL A 1 91 ? 6.813 7.161 4.276 1.00 91.94 91 VAL A C 1
ATOM 753 O O . VAL A 1 91 ? 5.829 6.492 4.600 1.00 91.94 91 VAL A O 1
ATOM 756 N N . ASP A 1 92 ? 6.898 7.771 3.097 1.00 91.38 92 ASP A N 1
ATOM 757 C CA . ASP A 1 92 ? 5.848 7.644 2.093 1.00 91.38 92 ASP A CA 1
ATOM 758 C C . ASP A 1 92 ? 5.650 6.176 1.677 1.00 91.38 92 ASP A C 1
ATOM 760 O O . ASP A 1 92 ? 6.580 5.368 1.715 1.00 91.38 92 ASP A O 1
ATOM 764 N N . TYR A 1 93 ? 4.425 5.834 1.281 1.00 93.69 93 TYR A N 1
ATOM 765 C CA . TYR A 1 93 ? 4.034 4.502 0.810 1.00 93.69 93 TYR A CA 1
ATOM 766 C C . TYR A 1 93 ? 4.136 3.333 1.806 1.00 93.69 93 TYR A C 1
ATOM 768 O O . TYR A 1 93 ? 3.837 2.200 1.423 1.00 93.69 93 TYR A O 1
ATOM 776 N N . GLU A 1 94 ? 4.445 3.561 3.085 1.00 94.69 94 GLU A N 1
ATOM 777 C CA . GLU A 1 94 ? 4.504 2.490 4.100 1.00 94.69 94 GLU A CA 1
ATOM 778 C C . GLU A 1 94 ? 3.191 1.692 4.198 1.00 94.69 94 GLU A C 1
ATOM 780 O O . GLU A 1 94 ? 3.193 0.466 4.319 1.00 94.69 94 GLU A O 1
ATOM 785 N N . HIS A 1 95 ? 2.043 2.351 4.032 1.00 96.12 95 HIS A N 1
ATOM 786 C CA . HIS A 1 95 ? 0.739 1.683 4.032 1.00 96.12 95 HIS A CA 1
ATOM 787 C C . HIS A 1 95 ? 0.495 0.764 2.823 1.00 96.12 95 HIS A C 1
ATOM 789 O O . HIS A 1 95 ? -0.371 -0.112 2.908 1.00 96.12 95 HIS A O 1
ATOM 795 N N . PHE A 1 96 ? 1.270 0.858 1.733 1.00 96.50 96 PHE A N 1
ATOM 796 C CA . PHE A 1 96 ? 1.172 -0.109 0.628 1.00 96.50 96 PHE A CA 1
ATOM 797 C C . PHE A 1 96 ? 1.686 -1.504 0.993 1.00 96.50 96 PHE A C 1
ATOM 799 O O . PHE A 1 96 ? 1.328 -2.472 0.319 1.00 96.50 96 PHE A O 1
ATOM 806 N N . LYS A 1 97 ? 2.455 -1.654 2.078 1.00 96.06 97 LYS A N 1
ATOM 807 C CA . LYS A 1 97 ? 2.953 -2.959 2.547 1.00 96.06 97 LYS A CA 1
ATOM 808 C C . LYS A 1 97 ? 1.837 -3.981 2.762 1.00 96.06 97 LYS A C 1
ATOM 810 O O . LYS A 1 97 ? 2.040 -5.164 2.490 1.00 96.06 97 LYS A O 1
ATOM 815 N N . GLY A 1 98 ? 0.651 -3.525 3.176 1.00 96.38 98 GLY A N 1
ATOM 816 C CA . GLY A 1 98 ? -0.544 -4.366 3.264 1.00 96.38 98 GLY A CA 1
ATOM 817 C C . GLY A 1 98 ? -0.862 -5.042 1.928 1.00 96.38 98 GLY A C 1
ATOM 818 O O . GLY A 1 98 ? -0.936 -6.266 1.862 1.00 96.38 98 GLY A O 1
ATOM 819 N N . TYR A 1 99 ? -0.937 -4.268 0.844 1.00 96.12 99 TYR A N 1
ATOM 820 C CA . TYR A 1 99 ? -1.182 -4.777 -0.510 1.00 96.12 99 TYR A CA 1
ATOM 821 C C . TYR A 1 99 ? -0.039 -5.640 -1.058 1.00 96.12 99 TYR A C 1
ATOM 823 O O . TYR A 1 99 ? -0.288 -6.561 -1.828 1.00 96.12 99 TYR A O 1
ATOM 831 N N . LEU A 1 100 ? 1.213 -5.361 -0.681 1.00 96.00 100 LEU A N 1
ATOM 832 C CA . LEU A 1 100 ? 2.372 -6.126 -1.160 1.00 96.00 100 LEU A CA 1
ATOM 833 C C . LEU A 1 100 ? 2.431 -7.546 -0.585 1.00 96.00 100 LEU A C 1
ATOM 835 O O . LEU A 1 100 ? 2.962 -8.456 -1.226 1.00 96.00 100 LEU A O 1
ATOM 839 N N . HIS A 1 101 ? 1.932 -7.736 0.635 1.00 97.31 101 HIS A N 1
ATOM 840 C CA . HIS A 1 101 ? 2.048 -9.004 1.354 1.00 97.31 101 HIS A CA 1
ATOM 841 C C . HIS A 1 101 ? 0.725 -9.745 1.539 1.00 97.31 101 HIS A C 1
ATOM 843 O O . HIS A 1 101 ? 0.754 -10.925 1.895 1.00 97.31 101 HIS A O 1
ATOM 849 N N . SER A 1 102 ? -0.403 -9.080 1.292 1.00 96.25 102 SER A N 1
ATOM 850 C CA . SER A 1 102 ? -1.734 -9.669 1.360 1.00 96.25 102 SER A CA 1
ATOM 851 C C . SER A 1 102 ? -2.265 -10.028 -0.023 1.00 96.25 102 SER A C 1
ATOM 853 O O . SER A 1 102 ? -2.029 -9.328 -1.002 1.00 96.25 102 SER A O 1
ATOM 855 N N . THR A 1 103 ? -3.031 -11.112 -0.089 1.00 94.44 103 THR A N 1
ATOM 856 C CA . THR A 1 103 ? -3.780 -11.518 -1.294 1.00 94.44 103 THR A CA 1
ATOM 857 C C . THR A 1 103 ? -5.282 -11.633 -1.047 1.00 94.44 103 THR A C 1
ATOM 859 O O . THR A 1 103 ? -6.043 -11.846 -1.988 1.00 94.44 103 THR A O 1
ATOM 862 N N . GLN A 1 104 ? -5.711 -11.515 0.214 1.00 96.06 104 GLN A N 1
ATOM 863 C CA . GLN A 1 104 ? -7.078 -11.799 0.648 1.00 96.06 104 GLN A CA 1
ATOM 864 C C . GLN A 1 104 ? -7.759 -10.633 1.361 1.00 96.06 104 GLN A C 1
ATOM 866 O O . GLN A 1 104 ? -8.963 -10.706 1.585 1.00 96.06 104 GLN A O 1
ATOM 871 N N . LEU A 1 105 ? -7.024 -9.593 1.757 1.00 98.00 105 LEU A N 1
ATOM 872 C CA . LEU A 1 105 ? -7.579 -8.447 2.477 1.00 98.00 105 LEU A CA 1
ATOM 873 C C . LEU A 1 105 ? -7.705 -7.233 1.569 1.00 98.00 105 LEU A C 1
ATOM 875 O O . LEU A 1 105 ? -7.031 -7.107 0.544 1.00 98.00 105 LEU A O 1
ATOM 879 N N . ARG A 1 106 ? -8.564 -6.311 1.989 1.00 97.69 106 ARG A N 1
ATOM 880 C CA . ARG A 1 106 ? -8.754 -5.006 1.358 1.00 97.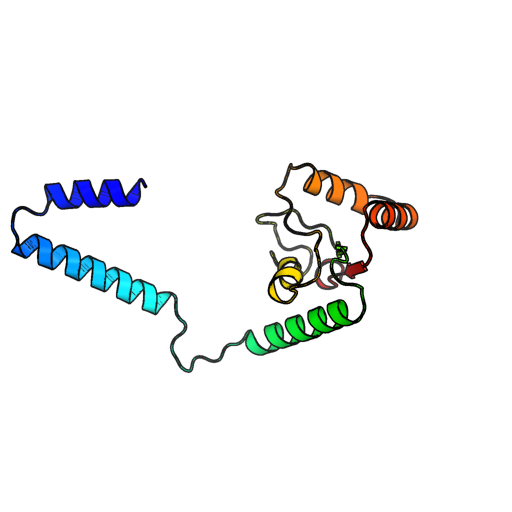69 106 ARG A CA 1
ATOM 881 C C . ARG A 1 106 ? -8.231 -3.942 2.310 1.00 97.69 106 ARG A C 1
ATOM 883 O O . ARG A 1 106 ? -8.445 -4.043 3.512 1.00 97.69 106 ARG A O 1
ATOM 890 N N . TRP A 1 107 ? -7.576 -2.920 1.789 1.00 97.69 107 TRP A N 1
ATOM 891 C CA . TRP A 1 107 ? -6.897 -1.908 2.599 1.00 97.69 107 TRP A CA 1
ATOM 892 C C . TRP A 1 107 ? -7.445 -0.517 2.259 1.00 97.69 107 TRP A C 1
ATOM 894 O O . TRP A 1 107 ? -7.974 -0.321 1.165 1.00 97.69 107 TRP A O 1
ATOM 904 N N . SER A 1 108 ? -7.396 0.438 3.192 1.00 97.19 108 SER A N 1
ATOM 905 C CA . SER A 1 108 ? -7.981 1.774 2.973 1.00 97.19 108 SER A CA 1
ATOM 906 C C . SER A 1 108 ? -7.062 2.746 2.223 1.00 97.19 108 SER A C 1
ATOM 908 O O . SER A 1 108 ? -7.556 3.667 1.568 1.00 97.19 108 SER A O 1
ATOM 910 N N . TYR A 1 109 ? -5.740 2.563 2.296 1.00 96.81 109 TYR A N 1
ATOM 911 C CA . TYR A 1 109 ? -4.776 3.464 1.663 1.00 96.81 109 TYR A CA 1
ATOM 912 C C . TYR A 1 109 ? -4.786 3.358 0.130 1.00 96.81 109 TYR A C 1
ATOM 914 O O . TYR A 1 109 ? -5.126 2.314 -0.429 1.00 96.81 109 TYR A O 1
ATOM 922 N N . GLY A 1 110 ? -4.378 4.434 -0.553 1.00 95.31 110 GLY A N 1
ATOM 923 C CA . GLY A 1 110 ? -4.251 4.478 -2.017 1.00 95.31 110 GLY A CA 1
ATOM 924 C C . GLY A 1 110 ? -5.381 5.207 -2.753 1.00 95.31 110 GLY A C 1
ATOM 925 O O . GLY A 1 110 ? -5.423 5.186 -3.982 1.00 95.31 110 GLY A O 1
ATOM 926 N N . SER A 1 111 ? -6.298 5.873 -2.041 1.00 95.06 111 SER A N 1
ATOM 927 C CA . SER A 1 111 ? -7.284 6.752 -2.685 1.00 95.06 111 SER A CA 1
ATOM 928 C C . SER A 1 111 ? -6.606 8.038 -3.180 1.00 95.06 111 SER A C 1
ATOM 930 O O . SER A 1 111 ? -5.994 8.723 -2.363 1.00 95.06 111 SER A O 1
ATOM 932 N N . PRO A 1 112 ? -6.723 8.412 -4.473 1.00 96.44 112 PRO A N 1
ATOM 933 C CA . PRO A 1 112 ? -6.107 9.632 -4.988 1.00 96.44 112 PRO A CA 1
ATOM 934 C C . PRO A 1 112 ? -6.617 10.900 -4.287 1.00 96.44 112 PRO A C 1
ATOM 936 O O . PRO A 1 112 ? -7.831 11.051 -4.104 1.00 96.44 112 PRO A O 1
ATOM 939 N N . LYS A 1 113 ? -5.710 11.831 -3.964 1.00 95.19 113 LYS A N 1
ATOM 940 C CA . LYS A 1 113 ? -6.026 13.096 -3.287 1.00 95.19 113 LYS A CA 1
ATOM 941 C C . LYS A 1 113 ? -7.119 13.843 -4.029 1.00 95.19 113 LYS A C 1
ATOM 943 O O . LYS A 1 113 ? -7.108 13.931 -5.260 1.00 95.19 113 LYS A O 1
ATOM 948 N N . GLY A 1 114 ? -8.073 14.387 -3.283 1.00 94.75 114 GLY A N 1
ATOM 949 C CA . GLY A 1 114 ? -9.195 15.123 -3.859 1.00 94.75 114 GLY A CA 1
ATOM 950 C C . GLY A 1 114 ? -10.244 14.241 -4.547 1.00 94.75 114 GLY A C 1
ATOM 951 O O . GLY A 1 114 ? -11.132 14.771 -5.220 1.00 94.75 114 GLY A O 1
ATOM 952 N N . ARG A 1 115 ? -10.199 12.915 -4.382 1.00 95.94 115 ARG A N 1
ATOM 953 C CA . ARG A 1 115 ? -11.329 12.018 -4.684 1.00 95.94 115 ARG A CA 1
ATOM 954 C C . ARG A 1 115 ? -12.179 11.783 -3.439 1.00 95.94 115 ARG A C 1
ATOM 956 O O . ARG A 1 115 ? -11.778 12.109 -2.326 1.00 95.94 115 ARG A O 1
ATOM 963 N N . ASP A 1 116 ? -13.362 11.207 -3.629 1.00 96.31 116 ASP A N 1
ATOM 964 C CA . ASP A 1 116 ? -14.312 10.982 -2.533 1.00 96.31 116 ASP A CA 1
ATOM 965 C C . ASP A 1 116 ? -13.735 10.096 -1.425 1.00 96.31 116 ASP A C 1
ATOM 967 O O . ASP A 1 116 ? -13.913 10.405 -0.253 1.00 96.31 116 ASP A O 1
ATOM 971 N N . GLY A 1 117 ? -12.976 9.053 -1.778 1.00 95.00 117 GLY A N 1
ATOM 972 C CA . GLY A 1 117 ? -12.348 8.165 -0.793 1.00 95.00 117 GLY A CA 1
ATOM 973 C C . GLY A 1 117 ? -11.264 8.837 0.058 1.00 95.00 117 GLY A C 1
ATOM 974 O O . GLY A 1 117 ? -11.076 8.462 1.210 1.00 95.00 117 GLY A O 1
ATOM 975 N N . ASP A 1 118 ? -10.578 9.842 -0.486 1.00 96.88 118 ASP A N 1
ATOM 976 C CA . ASP A 1 118 ? -9.556 10.628 0.215 1.00 96.88 118 ASP A CA 1
ATOM 977 C C . ASP A 1 118 ? -10.225 11.614 1.178 1.00 96.88 118 ASP A C 1
ATOM 979 O O . ASP A 1 118 ? -9.963 11.586 2.380 1.00 96.88 118 ASP A O 1
ATOM 983 N N . ARG A 1 119 ? -11.211 12.375 0.680 1.00 97.19 119 ARG A N 1
ATOM 984 C CA . ARG A 1 119 ? -12.040 13.265 1.508 1.00 97.19 119 ARG A CA 1
ATOM 985 C C . ARG A 1 119 ? -12.726 12.524 2.649 1.00 97.19 119 ARG A C 1
ATOM 987 O O . ARG A 1 119 ? -12.743 13.021 3.771 1.00 97.19 119 ARG A O 1
ATOM 994 N N . TRP A 1 120 ? -13.282 11.346 2.376 1.00 97.50 120 TRP A N 1
ATOM 995 C CA . TRP A 1 120 ? -13.956 10.543 3.391 1.00 97.50 120 TRP A CA 1
ATOM 996 C C . TRP A 1 120 ? -12.984 10.068 4.479 1.00 97.50 120 TRP A C 1
ATOM 998 O O . TRP A 1 120 ? -13.299 10.184 5.661 1.00 97.50 120 TRP A O 1
ATOM 1008 N N . GLN A 1 121 ? -11.782 9.606 4.109 1.00 97.38 121 GLN A N 1
ATOM 1009 C CA . GLN A 1 121 ? -10.756 9.214 5.084 1.00 97.38 121 GLN A CA 1
ATOM 1010 C C . GLN A 1 121 ? -10.270 10.403 5.924 1.00 97.38 121 GLN A C 1
ATOM 1012 O O . GLN A 1 121 ? -10.146 10.288 7.145 1.00 97.38 121 GLN A O 1
ATOM 1017 N N . GLN A 1 122 ? -10.059 11.562 5.300 1.00 96.75 122 GLN A N 1
ATOM 1018 C CA . GLN A 1 122 ? -9.721 12.791 6.017 1.00 96.75 122 GLN A CA 1
ATOM 1019 C C . GLN A 1 122 ? -10.807 13.174 7.031 1.00 96.75 122 GLN A C 1
ATOM 1021 O O . GLN A 1 122 ? -10.509 13.508 8.175 1.00 96.75 122 GLN A O 1
ATOM 1026 N N . GLN A 1 123 ? -12.075 13.111 6.622 1.00 97.25 123 GLN A N 1
ATOM 1027 C CA . GLN A 1 123 ? -13.207 13.446 7.482 1.00 97.25 123 GLN A CA 1
ATOM 1028 C C . GLN A 1 123 ? -13.356 12.458 8.637 1.00 97.25 123 GLN A C 1
ATOM 1030 O O . GLN A 1 123 ? -13.437 12.883 9.788 1.00 97.25 123 GLN A O 1
ATOM 1035 N N . VAL A 1 124 ? -13.364 11.150 8.362 1.00 97.44 124 VAL A N 1
ATOM 1036 C CA . VAL A 1 124 ? -13.605 10.139 9.399 1.00 97.44 124 VAL A CA 1
ATOM 1037 C C . VAL A 1 124 ? -12.511 10.162 10.465 1.00 97.44 124 VAL A C 1
ATOM 1039 O O . VAL A 1 124 ? -12.821 10.104 11.648 1.00 97.44 124 VAL A O 1
ATOM 1042 N N . THR A 1 125 ? -11.246 10.347 10.077 1.00 96.38 125 THR A N 1
ATOM 1043 C CA . THR A 1 125 ? -10.121 10.411 11.028 1.00 96.38 125 THR A CA 1
ATOM 1044 C C . THR A 1 125 ? -10.090 11.680 11.880 1.00 96.38 125 THR A C 1
ATOM 1046 O O . THR A 1 125 ? -9.393 11.705 12.890 1.00 96.38 125 THR A O 1
ATOM 1049 N N . SER A 1 126 ? -10.860 12.713 11.520 1.00 96.31 126 SER A N 1
ATOM 1050 C CA . SER A 1 126 ? -11.020 13.931 12.330 1.00 96.31 126 SER A CA 1
ATOM 1051 C C . SER A 1 126 ? -12.124 13.832 13.393 1.00 96.31 126 SER A C 1
ATOM 1053 O O . SER A 1 126 ? -12.257 14.731 14.224 1.00 96.31 126 SER A O 1
ATOM 1055 N N . GLN A 1 127 ? -12.920 12.759 13.376 1.00 97.69 127 GLN A N 1
ATOM 1056 C CA . GLN A 1 127 ? -13.995 12.533 14.343 1.00 97.69 127 GLN A CA 1
ATOM 1057 C C . GLN A 1 127 ? -13.449 12.124 15.725 1.00 97.69 127 GLN A C 1
ATOM 1059 O O . GLN A 1 127 ? -12.365 11.540 15.816 1.00 97.69 127 GLN A O 1
ATOM 1064 N N . PRO A 1 128 ? -14.213 12.350 16.813 1.00 97.50 128 PRO A N 1
ATOM 1065 C CA . PRO A 1 128 ? -13.944 11.725 18.106 1.00 97.50 128 PRO A CA 1
ATOM 1066 C C . PRO A 1 128 ? -13.830 10.200 17.979 1.00 97.50 128 PRO A C 1
ATOM 1068 O O . PRO A 1 128 ? -14.544 9.591 17.186 1.00 97.50 128 PRO A O 1
ATOM 1071 N N . LEU A 1 129 ? -12.972 9.571 18.791 1.00 94.88 129 LEU A N 1
ATOM 1072 C CA . LEU A 1 129 ? -12.636 8.143 18.670 1.00 94.88 129 LEU A CA 1
ATOM 1073 C C . LEU A 1 129 ? -13.869 7.224 18.601 1.00 94.88 129 LEU A C 1
ATOM 1075 O O . LEU A 1 129 ? -13.928 6.338 17.750 1.00 94.88 129 LEU A O 1
ATOM 1079 N N . ASP A 1 130 ? -14.867 7.458 19.454 1.00 96.94 130 ASP A N 1
ATOM 1080 C CA . ASP A 1 130 ? -16.094 6.654 19.485 1.00 96.94 130 ASP A CA 1
ATOM 1081 C C . ASP A 1 130 ? -16.911 6.773 18.190 1.00 96.94 130 ASP A C 1
ATOM 1083 O O . ASP A 1 130 ? -17.526 5.801 17.747 1.00 96.94 130 ASP A O 1
ATOM 1087 N N . GLU A 1 131 ? -16.930 7.958 17.578 1.00 98.06 131 GLU A N 1
ATOM 1088 C CA . GLU A 1 131 ? -17.606 8.204 16.303 1.00 98.06 131 GLU A CA 1
ATOM 1089 C C . GLU A 1 131 ? -16.804 7.627 15.139 1.00 98.06 131 GLU A C 1
ATOM 1091 O O . GLU A 1 131 ? -17.374 6.932 14.300 1.00 98.06 131 GLU A O 1
ATOM 1096 N N . PHE A 1 132 ? -15.482 7.815 15.141 1.00 97.69 132 PHE A N 1
ATOM 1097 C CA . PHE A 1 132 ? -14.571 7.230 14.160 1.00 97.69 132 PHE A CA 1
ATOM 1098 C C . PHE A 1 132 ? -14.755 5.710 14.070 1.00 97.69 132 PHE A C 1
ATOM 1100 O O . PHE A 1 132 ? -15.010 5.183 12.984 1.00 97.69 132 PHE A O 1
ATOM 1107 N N . VAL A 1 133 ? -14.692 5.005 15.209 1.00 97.50 133 VAL A N 1
ATOM 1108 C CA . VAL A 1 133 ? -14.820 3.539 15.258 1.00 97.50 133 VAL A CA 1
ATOM 1109 C C . VAL A 1 133 ? -16.183 3.091 14.729 1.00 97.50 133 VAL A C 1
ATOM 1111 O O . VAL A 1 133 ? -16.251 2.180 13.901 1.00 97.50 133 VAL A O 1
ATOM 1114 N N . LYS A 1 134 ? -17.275 3.748 15.141 1.00 98.00 134 LYS A N 1
ATOM 1115 C CA . LYS A 1 134 ? -18.622 3.440 14.630 1.00 98.00 134 LYS A CA 1
ATOM 1116 C C . LYS A 1 134 ? -18.714 3.660 13.122 1.00 98.00 134 LYS A C 1
ATOM 1118 O O . LYS A 1 134 ? -19.255 2.811 12.415 1.00 98.00 134 LYS A O 1
ATOM 1123 N N . THR A 1 135 ? -18.168 4.767 12.625 1.00 98.19 135 THR A N 1
ATOM 1124 C CA . THR A 1 135 ? -18.220 5.124 11.205 1.00 98.19 135 THR A CA 1
ATOM 1125 C C . THR A 1 135 ? -17.469 4.113 10.343 1.00 98.19 135 THR A C 1
ATOM 1127 O O . THR A 1 135 ? -18.015 3.667 9.333 1.00 98.19 135 THR A O 1
ATOM 1130 N N . ILE A 1 136 ? -16.259 3.690 10.730 1.00 98.06 136 ILE A N 1
ATOM 1131 C CA . ILE A 1 136 ? -15.507 2.701 9.938 1.00 98.06 136 ILE A CA 1
ATOM 1132 C C . ILE A 1 136 ? -16.157 1.311 9.986 1.00 98.06 136 ILE A C 1
ATOM 1134 O O . ILE A 1 136 ? -16.205 0.634 8.960 1.00 98.06 136 ILE A O 1
ATOM 1138 N N . ILE A 1 137 ? -16.737 0.904 11.123 1.00 97.88 137 ILE A N 1
ATOM 1139 C CA . ILE A 1 137 ? -17.480 -0.363 11.221 1.00 97.88 137 ILE A CA 1
ATOM 1140 C C . ILE A 1 137 ? -18.695 -0.333 10.285 1.00 97.88 137 ILE A C 1
ATOM 1142 O O . ILE A 1 137 ? -18.896 -1.267 9.510 1.00 97.88 137 ILE A O 1
ATOM 1146 N N . HIS A 1 138 ? -19.473 0.756 10.287 1.00 97.88 138 HIS A N 1
ATOM 1147 C CA . HIS A 1 138 ? -20.606 0.922 9.368 1.00 97.88 138 HIS A CA 1
ATOM 1148 C C . HIS A 1 138 ? -20.184 0.979 7.894 1.00 97.88 138 HIS A C 1
ATOM 1150 O O . HIS A 1 138 ? -20.934 0.537 7.027 1.00 97.88 138 HIS A O 1
ATOM 1156 N N . ALA A 1 139 ? -18.981 1.476 7.603 1.00 97.25 139 ALA A N 1
ATOM 1157 C CA . ALA A 1 139 ? -18.398 1.453 6.263 1.00 97.25 139 ALA A CA 1
ATOM 1158 C C . ALA A 1 139 ? -17.870 0.063 5.842 1.00 97.25 139 ALA A C 1
ATOM 1160 O O . ALA A 1 139 ? -17.388 -0.089 4.719 1.00 97.25 139 ALA A O 1
ATOM 1161 N N . GLY A 1 140 ? -17.973 -0.951 6.709 1.00 97.75 140 GLY A N 1
ATOM 1162 C CA . GLY A 1 140 ? -17.615 -2.340 6.413 1.00 97.75 140 GLY A CA 1
ATOM 1163 C C . GLY A 1 140 ? -16.185 -2.730 6.790 1.00 97.75 140 GLY A C 1
ATOM 1164 O O . GLY A 1 140 ? -15.731 -3.810 6.407 1.00 97.75 140 GLY A O 1
ATOM 1165 N N . PHE A 1 141 ? -15.461 -1.888 7.533 1.00 98.19 141 PHE A N 1
ATOM 1166 C CA . PHE A 1 141 ? -14.136 -2.238 8.039 1.00 98.19 141 PHE A CA 1
ATOM 1167 C C . PHE A 1 141 ? -14.237 -3.226 9.203 1.00 98.19 141 PHE A C 1
ATOM 1169 O O . PHE A 1 141 ? -14.946 -2.993 10.180 1.00 98.19 141 PHE A O 1
ATOM 1176 N N . GLY A 1 142 ? -13.495 -4.329 9.097 1.00 96.94 142 GLY A N 1
ATOM 1177 C CA . GLY A 1 142 ? -13.409 -5.380 10.118 1.00 96.94 142 GLY A CA 1
ATOM 1178 C C . GLY A 1 142 ? -12.060 -5.427 10.836 1.00 96.94 142 GLY A C 1
ATOM 1179 O O . GLY A 1 142 ? -11.848 -6.286 11.688 1.00 96.94 142 GLY A O 1
ATOM 1180 N N . GLY A 1 143 ? -11.140 -4.519 10.505 1.00 96.62 143 GLY A N 1
ATOM 1181 C CA . GLY A 1 143 ? -9.864 -4.383 11.193 1.00 96.62 143 GLY A CA 1
ATOM 1182 C C . GLY A 1 143 ? -9.311 -2.966 11.127 1.00 96.62 143 GLY A C 1
ATOM 1183 O O . GLY A 1 143 ? -9.645 -2.189 10.232 1.00 96.62 143 GLY A O 1
ATOM 1184 N N . LEU A 1 144 ? -8.442 -2.652 12.085 1.00 96.56 144 LEU A N 1
ATOM 1185 C CA . LEU A 1 144 ? -7.725 -1.387 12.185 1.00 96.56 144 LEU A CA 1
ATOM 1186 C C . LEU A 1 144 ? -6.226 -1.679 12.284 1.00 96.56 144 LEU A C 1
ATOM 1188 O O . LEU A 1 144 ? -5.785 -2.418 13.164 1.00 96.56 144 LEU A O 1
ATOM 1192 N N . TRP A 1 145 ? -5.448 -1.096 11.382 1.00 96.19 145 TRP A N 1
ATOM 1193 C CA . TRP A 1 145 ? -3.993 -1.071 11.425 1.00 96.19 145 TRP A CA 1
ATOM 1194 C C . TRP A 1 145 ? -3.548 0.305 11.899 1.00 96.19 145 TRP A C 1
ATOM 1196 O O . TRP A 1 145 ? -3.933 1.314 11.313 1.00 96.19 145 TRP A O 1
ATOM 1206 N N . VAL A 1 146 ? -2.669 0.348 12.898 1.00 95.94 146 VAL A N 1
ATOM 1207 C CA . VAL A 1 146 ? -2.023 1.586 13.349 1.00 95.94 146 VAL A CA 1
ATOM 1208 C C . VAL A 1 146 ? -0.526 1.495 13.090 1.00 95.94 146 VAL A C 1
ATOM 1210 O O . VAL A 1 146 ? 0.159 0.652 13.671 1.00 95.94 146 VAL A O 1
ATOM 1213 N N . ASP A 1 147 ? -0.022 2.354 12.207 1.00 95.44 147 ASP A N 1
ATOM 1214 C CA . ASP A 1 147 ? 1.410 2.521 12.007 1.00 95.44 147 ASP A CA 1
ATOM 1215 C C . ASP A 1 147 ? 1.970 3.443 13.089 1.00 95.44 147 ASP A C 1
ATOM 1217 O O . ASP A 1 147 ? 1.710 4.647 13.117 1.00 95.44 147 ASP A O 1
ATOM 1221 N N . ARG A 1 148 ? 2.746 2.857 14.002 1.00 94.69 148 ARG A N 1
ATOM 1222 C CA . ARG A 1 148 ? 3.309 3.576 15.148 1.00 94.69 148 ARG A CA 1
ATOM 1223 C C . ARG A 1 148 ? 4.315 4.644 14.735 1.00 94.69 148 ARG A C 1
ATOM 1225 O O . ARG A 1 148 ? 4.414 5.649 15.424 1.00 94.69 148 ARG A O 1
ATOM 1232 N N . PHE A 1 149 ? 5.007 4.491 13.604 1.00 94.31 149 PHE A N 1
ATOM 1233 C CA . PHE A 1 149 ? 5.925 5.530 13.123 1.00 94.31 149 PHE A CA 1
ATOM 1234 C C . PHE A 1 149 ? 5.193 6.804 12.692 1.00 94.31 149 PHE A C 1
ATOM 1236 O O . PHE A 1 149 ? 5.796 7.875 12.643 1.00 94.31 149 PHE A O 1
ATOM 1243 N N . GLY A 1 150 ? 3.902 6.690 12.378 1.00 91.38 150 GLY A N 1
ATOM 1244 C CA . GLY A 1 150 ? 3.049 7.814 12.020 1.00 91.38 150 GLY A CA 1
ATOM 1245 C C . GLY A 1 150 ? 2.402 8.504 13.222 1.00 91.38 150 GLY A C 1
ATOM 1246 O O . GLY A 1 150 ? 1.843 9.584 13.053 1.00 91.38 150 GLY A O 1
ATOM 1247 N N . ILE A 1 151 ? 2.484 7.920 14.422 1.00 88.19 151 ILE A N 1
ATOM 1248 C CA . ILE A 1 151 ? 1.873 8.454 15.651 1.00 88.19 151 ILE A CA 1
ATOM 1249 C C . ILE A 1 151 ? 2.930 8.923 16.669 1.00 88.19 151 ILE A C 1
ATOM 1251 O O . ILE A 1 151 ? 2.719 9.964 17.288 1.00 88.19 151 ILE A O 1
ATOM 1255 N N . ASP A 1 152 ? 4.055 8.202 16.798 1.00 68.50 152 ASP A N 1
ATOM 1256 C CA . ASP A 1 152 ? 5.090 8.382 17.839 1.00 68.50 152 ASP A CA 1
ATOM 1257 C C . ASP A 1 152 ? 6.419 8.995 17.344 1.00 68.50 152 ASP A C 1
ATOM 1259 O O . ASP A 1 152 ? 6.910 8.671 16.234 1.00 68.50 152 ASP A O 1
#

pLDDT: mean 91.83, std 7.39, range [58.72, 98.38]